Protein AF-A0A662FTR9-F1 (afdb_monomer)

Nearest PDB structures (foldseek):
  1hl9-assembly1_A  TM=9.786E-01  e=2.188E-05  Thermotoga maritima MSB8
  1odu-assembly1_A  TM=9.775E-01  e=2.343E-05  Thermotoga maritima MSB8
  1hl8-assembly1_A-3  TM=9.787E-01  e=2.687E-05  Thermotoga maritima MSB8
  1odu-assembly1_B-2  TM=9.779E-01  e=2.878E-05  Thermotoga maritima MSB8
  4jl2-assembly1_A  TM=9.357E-01  e=8.612E-05  Bacteroides thetaiotaomicron VPI-5482

Foldseek 3Di:
DQADEDEQDDQQGEGLAPDPVDCRYCCRPHVNDNVLVVVVVVCVVVNHHYHYDYDPHHPPDPVD

Radius of gyration: 12.94 Å; Cα contacts (8 Å, |Δi|>4): 99; chains: 1; bounding box: 38×19×31 Å

Mean predicted aligned error: 2.59 Å

Structure (mmCIF, N/CA/C/O backbone):
data_AF-A0A662FTR9-F1
#
_entry.id   AF-A0A662FTR9-F1
#
loop_
_atom_site.group_PDB
_atom_site.id
_atom_site.type_symbol
_atom_site.label_atom_id
_atom_site.label_alt_id
_atom_site.label_comp_id
_atom_site.label_asym_id
_atom_site.label_entity_id
_atom_site.label_seq_id
_atom_site.pdbx_PDB_ins_code
_atom_site.Cartn_x
_atom_site.Cartn_y
_atom_site.Cartn_z
_atom_site.occupancy
_atom_site.B_iso_or_equiv
_atom_site.auth_seq_id
_atom_site.auth_comp_id
_atom_site.auth_asym_id
_atom_site.auth_atom_id
_atom_site.pdbx_PDB_model_num
ATOM 1 N N . MET A 1 1 ? -8.431 -3.758 18.472 1.00 79.62 1 MET A N 1
ATOM 2 C CA . MET A 1 1 ? -7.488 -2.704 18.019 1.00 79.62 1 MET A CA 1
ATOM 3 C C . MET A 1 1 ? -8.275 -1.496 17.540 1.00 79.62 1 MET A C 1
ATOM 5 O O . MET A 1 1 ? -9.355 -1.690 17.005 1.00 79.62 1 MET A O 1
ATOM 9 N N . LYS A 1 2 ? -7.768 -0.272 17.742 1.00 95.94 2 LYS A N 1
ATOM 10 C CA . LYS A 1 2 ? -8.426 0.963 17.256 1.00 95.94 2 LYS A CA 1
ATOM 11 C C . LYS A 1 2 ? -7.880 1.442 15.907 1.00 95.94 2 LYS A C 1
ATOM 13 O O . LYS A 1 2 ? -8.544 2.208 15.217 1.00 95.94 2 LYS A O 1
ATOM 18 N N . TYR A 1 3 ? -6.669 1.016 15.559 1.00 98.44 3 TYR A N 1
ATOM 19 C CA . TYR A 1 3 ? -6.005 1.326 14.302 1.00 98.44 3 TYR A CA 1
ATOM 20 C C . TYR A 1 3 ? -4.984 0.237 13.960 1.00 98.44 3 TYR A C 1
ATOM 22 O O . TYR A 1 3 ? -4.632 -0.575 14.820 1.00 98.44 3 TYR A O 1
ATOM 30 N N . THR A 1 4 ? -4.520 0.231 12.718 1.00 98.50 4 THR A N 1
ATOM 31 C CA . THR A 1 4 ? -3.377 -0.564 12.256 1.00 98.50 4 THR A CA 1
ATOM 32 C C . THR A 1 4 ? -2.597 0.231 11.208 1.00 98.50 4 THR A C 1
ATOM 34 O O . THR A 1 4 ? -3.137 1.170 10.626 1.00 98.50 4 THR A O 1
ATOM 37 N N . VAL A 1 5 ? -1.325 -0.113 11.010 1.00 98.69 5 VAL A N 1
ATOM 38 C CA . VAL A 1 5 ? -0.454 0.469 9.986 1.00 98.69 5 VAL A CA 1
ATOM 39 C C . VAL A 1 5 ? 0.062 -0.662 9.108 1.00 98.69 5 VAL A C 1
ATOM 41 O O . VAL A 1 5 ? 0.671 -1.601 9.615 1.00 98.69 5 VAL A O 1
ATOM 44 N N . PHE A 1 6 ? -0.194 -0.580 7.805 1.00 98.69 6 PHE A N 1
ATOM 45 C CA . PHE A 1 6 ? 0.191 -1.609 6.843 1.00 98.69 6 PHE A CA 1
ATOM 46 C C . PHE A 1 6 ? 1.356 -1.153 5.969 1.00 98.69 6 PHE A C 1
ATOM 48 O O . PHE A 1 6 ? 1.363 -0.029 5.464 1.00 98.69 6 PHE A O 1
ATOM 55 N N . THR A 1 7 ? 2.336 -2.034 5.777 1.00 98.75 7 THR A N 1
ATOM 56 C CA . THR A 1 7 ? 3.473 -1.813 4.880 1.00 98.75 7 THR A CA 1
ATOM 57 C C . THR A 1 7 ? 2.996 -1.851 3.438 1.00 98.75 7 THR A C 1
ATOM 59 O O . THR A 1 7 ? 2.865 -2.912 2.847 1.00 98.75 7 THR A O 1
ATOM 62 N N . THR A 1 8 ? 2.746 -0.683 2.854 1.00 98.62 8 THR A N 1
ATOM 63 C CA . THR A 1 8 ? 2.354 -0.575 1.440 1.00 98.62 8 THR A CA 1
ATOM 64 C C . THR A 1 8 ? 3.540 -0.795 0.499 1.00 98.62 8 THR A C 1
ATOM 66 O O . THR A 1 8 ? 3.359 -1.268 -0.623 1.00 98.62 8 THR A O 1
ATOM 69 N N . ARG A 1 9 ? 4.749 -0.472 0.977 1.00 98.19 9 ARG A N 1
ATOM 70 C CA . ARG A 1 9 ? 6.039 -0.695 0.321 1.00 98.19 9 ARG A CA 1
ATOM 71 C C . ARG A 1 9 ? 7.164 -0.696 1.358 1.00 98.19 9 ARG A C 1
ATOM 73 O O . ARG A 1 9 ? 7.185 0.180 2.227 1.00 98.19 9 ARG A O 1
ATOM 80 N N . HIS A 1 10 ? 8.100 -1.638 1.252 1.00 98.25 10 HIS A N 1
ATOM 81 C CA . HIS A 1 10 ? 9.301 -1.694 2.091 1.00 98.25 10 HIS A CA 1
ATOM 82 C C . HIS A 1 10 ? 10.570 -1.360 1.287 1.00 98.25 10 HIS A C 1
ATOM 84 O O . HIS A 1 10 ? 10.493 -0.950 0.129 1.00 98.25 10 HIS A O 1
ATOM 90 N N . HIS A 1 11 ? 11.739 -1.509 1.913 1.00 97.62 11 HIS A N 1
ATOM 91 C CA . HIS A 1 11 ? 13.032 -1.189 1.303 1.00 97.62 11 HIS A CA 1
ATOM 92 C C . HIS A 1 11 ? 13.347 -1.987 0.034 1.00 97.62 11 HIS A C 1
ATOM 94 O O . HIS A 1 11 ? 14.043 -1.480 -0.834 1.00 97.62 11 HIS A O 1
ATOM 100 N N . ASP A 1 12 ? 12.807 -3.198 -0.113 1.00 96.19 12 ASP A N 1
ATOM 101 C CA . ASP A 1 12 ? 12.965 -4.016 -1.326 1.00 96.19 12 ASP A CA 1
ATOM 102 C C . ASP A 1 12 ? 12.322 -3.400 -2.583 1.00 96.19 12 ASP A C 1
ATOM 104 O O . ASP A 1 12 ? 12.566 -3.860 -3.699 1.00 96.19 12 ASP A O 1
ATOM 108 N N . GLY A 1 13 ? 11.500 -2.365 -2.413 1.00 96.00 13 GLY A N 1
ATOM 109 C CA . GLY A 1 13 ? 10.856 -1.642 -3.492 1.00 96.00 13 GLY A CA 1
ATOM 110 C C . GLY A 1 13 ? 9.538 -2.247 -3.988 1.00 96.00 13 GLY A C 1
ATOM 111 O O . GLY A 1 13 ? 8.913 -1.664 -4.878 1.00 96.00 13 GLY A O 1
ATOM 112 N N . PHE A 1 14 ? 9.083 -3.373 -3.435 1.00 97.50 14 PHE A N 1
ATOM 113 C CA . PHE A 1 14 ? 7.866 -4.048 -3.875 1.00 97.50 14 PHE A CA 1
ATOM 114 C C . PHE A 1 14 ? 6.612 -3.347 -3.346 1.00 97.50 14 PHE A C 1
ATOM 116 O O . PHE A 1 14 ? 6.441 -3.166 -2.140 1.00 97.50 14 PHE A O 1
ATOM 123 N N . SER A 1 15 ? 5.716 -2.940 -4.249 1.00 98.12 15 SER A N 1
ATOM 124 C CA . SER A 1 15 ? 4.476 -2.248 -3.863 1.00 98.12 15 SER A CA 1
ATOM 125 C C . SER A 1 15 ? 3.303 -3.224 -3.737 1.00 98.12 15 SER A C 1
ATOM 127 O O . SER A 1 15 ? 2.969 -3.941 -4.681 1.00 98.12 15 SER A O 1
ATOM 129 N N . LEU A 1 16 ? 2.614 -3.209 -2.596 1.00 98.50 16 LEU A N 1
ATOM 130 C CA . LEU A 1 16 ? 1.430 -4.041 -2.332 1.00 98.50 16 LEU A CA 1
ATOM 131 C C . LEU A 1 16 ? 0.118 -3.456 -2.898 1.00 98.50 16 LEU A C 1
ATOM 133 O O . LEU A 1 16 ? -0.966 -3.901 -2.533 1.00 98.50 16 LEU A O 1
ATOM 137 N N . PHE A 1 17 ? 0.230 -2.475 -3.794 1.00 98.44 17 PHE A N 1
ATOM 138 C CA . PHE A 1 17 ? -0.865 -1.779 -4.473 1.00 98.44 17 PHE A CA 1
ATOM 139 C C . PHE A 1 17 ? -0.519 -1.527 -5.946 1.00 98.44 17 PHE A C 1
ATOM 141 O O . PHE A 1 17 ? 0.655 -1.629 -6.333 1.00 98.44 17 PHE A O 1
ATOM 148 N N . ASP A 1 18 ? -1.508 -1.152 -6.762 1.00 97.81 18 ASP A N 1
ATOM 149 C CA . ASP A 1 18 ? -1.280 -0.826 -8.177 1.00 97.81 18 ASP A CA 1
ATOM 150 C C . ASP A 1 18 ? -0.604 0.545 -8.379 1.00 97.81 18 ASP A C 1
ATOM 152 O O . ASP A 1 18 ? -1.230 1.567 -8.677 1.00 97.81 18 ASP A O 1
ATOM 156 N N . SER A 1 19 ? 0.715 0.594 -8.189 1.00 96.69 19 SER A N 1
ATOM 157 C CA . SER A 1 19 ? 1.490 1.811 -8.432 1.00 96.69 19 SER A CA 1
ATOM 158 C C . SER A 1 19 ? 1.496 2.199 -9.915 1.00 96.69 19 SER A C 1
ATOM 160 O O . SER A 1 19 ? 1.871 1.416 -10.790 1.00 96.69 19 SER A O 1
ATOM 162 N N . LYS A 1 20 ? 1.183 3.468 -10.204 1.00 96.94 20 LYS A N 1
ATOM 163 C CA . LYS A 1 20 ? 1.234 4.035 -11.566 1.00 96.94 20 LYS A CA 1
ATOM 164 C C . LYS A 1 20 ? 2.654 4.305 -12.073 1.00 96.94 20 LYS A C 1
ATOM 166 O O . LYS A 1 20 ? 2.835 4.501 -13.267 1.00 96.94 20 LYS A O 1
ATOM 171 N N . VAL A 1 21 ? 3.645 4.322 -11.181 1.00 94.56 21 VAL A N 1
ATOM 172 C CA . VAL A 1 21 ? 5.038 4.707 -11.488 1.00 94.56 21 VAL A CA 1
ATOM 173 C C . VAL A 1 21 ? 6.034 3.556 -11.329 1.00 94.56 21 VAL A C 1
ATOM 175 O O . VAL A 1 21 ? 7.231 3.747 -11.508 1.00 94.56 21 VAL A O 1
ATOM 178 N N . SER A 1 22 ? 5.560 2.356 -10.986 1.00 93.62 22 SER A N 1
ATOM 179 C CA . SER A 1 22 ? 6.383 1.150 -10.876 1.00 93.62 22 SER A CA 1
ATOM 180 C C . SER A 1 22 ? 5.674 -0.045 -11.507 1.00 93.62 22 SER A C 1
ATOM 182 O O . SER A 1 22 ? 4.446 -0.157 -11.463 1.00 93.62 22 SER A O 1
ATOM 184 N N . ASN A 1 23 ? 6.465 -0.954 -12.076 1.00 96.06 23 ASN A N 1
ATOM 185 C CA . ASN A 1 23 ? 5.999 -2.255 -12.558 1.00 96.06 23 ASN A CA 1
ATOM 186 C C . ASN A 1 23 ? 6.269 -3.390 -11.558 1.00 96.06 23 ASN A C 1
ATOM 188 O O . ASN A 1 23 ? 5.796 -4.500 -11.780 1.00 96.06 23 ASN A O 1
ATOM 192 N N . PHE A 1 24 ? 7.002 -3.123 -10.469 1.00 96.38 24 PHE A N 1
ATOM 193 C CA . PHE A 1 24 ? 7.317 -4.100 -9.424 1.00 96.38 24 PHE A CA 1
ATOM 194 C C . PHE A 1 24 ? 6.270 -4.039 -8.303 1.00 96.38 24 PHE A C 1
ATOM 196 O O . PHE A 1 24 ? 6.467 -3.404 -7.262 1.00 96.38 24 PHE A O 1
ATOM 203 N N . THR A 1 25 ? 5.105 -4.632 -8.571 1.00 98.25 25 THR A N 1
ATOM 204 C CA . THR A 1 25 ? 3.919 -4.543 -7.709 1.00 98.25 25 THR A CA 1
ATOM 205 C C . THR A 1 25 ? 3.194 -5.884 -7.584 1.00 98.25 25 THR A C 1
ATOM 207 O O . THR A 1 25 ? 3.286 -6.746 -8.457 1.00 98.25 25 THR A O 1
ATOM 210 N N . SER A 1 26 ? 2.417 -6.050 -6.512 1.00 98.25 26 SER A N 1
ATOM 211 C CA . SER A 1 26 ? 1.520 -7.204 -6.306 1.00 98.25 26 SER A CA 1
ATOM 212 C C . SER A 1 26 ? 0.493 -7.402 -7.423 1.00 98.25 26 SER A C 1
ATOM 214 O O . SER A 1 26 ? 0.139 -8.537 -7.730 1.00 98.25 26 SER A O 1
ATOM 216 N N . VAL A 1 27 ? 0.082 -6.314 -8.076 1.00 98.25 27 VAL A N 1
ATOM 217 C CA . VAL A 1 27 ? -0.921 -6.322 -9.146 1.00 98.25 27 VAL A CA 1
ATOM 218 C C . VAL A 1 27 ? -0.310 -6.704 -10.497 1.00 98.25 27 VAL A C 1
ATOM 220 O O . VAL A 1 27 ? -0.911 -7.462 -11.255 1.00 98.25 27 VAL A O 1
ATOM 223 N N . LYS A 1 28 ? 0.896 -6.209 -10.804 1.00 98.12 28 LYS A N 1
ATOM 224 C CA . LYS A 1 28 ? 1.529 -6.378 -12.124 1.00 98.12 28 LYS A CA 1
ATOM 225 C C . LYS A 1 28 ? 2.511 -7.547 -12.198 1.00 98.12 28 LYS A C 1
ATOM 227 O O . LYS A 1 28 ? 2.687 -8.109 -13.271 1.00 98.12 28 LYS A O 1
ATOM 232 N N . THR A 1 29 ? 3.190 -7.883 -11.098 1.00 96.12 29 THR A N 1
ATOM 233 C CA . THR A 1 29 ? 4.315 -8.841 -11.099 1.00 96.12 29 THR A CA 1
ATOM 234 C C . THR A 1 29 ? 3.932 -10.237 -10.618 1.00 96.12 29 THR A C 1
ATOM 236 O O . THR A 1 29 ? 4.481 -11.225 -11.092 1.00 96.12 29 THR A O 1
ATOM 239 N N . THR A 1 30 ? 3.046 -10.325 -9.633 1.00 89.44 30 THR A N 1
ATOM 240 C CA . THR A 1 30 ? 2.636 -11.588 -8.998 1.00 89.44 30 THR A CA 1
ATOM 241 C C . THR A 1 30 ? 1.114 -11.611 -8.898 1.00 89.44 30 THR A C 1
ATOM 243 O O . THR A 1 30 ? 0.504 -10.955 -9.724 1.00 89.44 30 THR A O 1
ATOM 246 N N . VAL A 1 31 ? 0.546 -12.357 -7.941 1.00 94.44 31 VAL A N 1
ATOM 247 C CA . VAL A 1 31 ? -0.855 -12.617 -7.508 1.00 94.44 31 VAL A CA 1
ATOM 248 C C . VAL A 1 31 ? -2.044 -11.768 -8.011 1.00 94.44 31 VAL A C 1
ATOM 250 O O . VAL A 1 31 ? -3.176 -12.167 -7.756 1.00 94.44 31 VAL A O 1
ATOM 253 N N . HIS A 1 32 ? -1.841 -10.650 -8.706 1.00 97.62 32 HIS A N 1
ATOM 254 C CA . HIS A 1 32 ? -2.820 -9.855 -9.446 1.00 97.62 32 HIS A CA 1
ATOM 255 C C . HIS A 1 32 ? -3.935 -9.309 -8.556 1.00 97.62 32 HIS A C 1
ATOM 257 O O . HIS A 1 32 ? -5.098 -9.233 -8.946 1.00 97.62 32 HIS A O 1
ATOM 263 N N . ARG A 1 33 ? -3.556 -8.932 -7.332 1.00 98.25 33 ARG A N 1
ATOM 264 C CA . ARG A 1 33 ? -4.446 -8.413 -6.292 1.00 98.25 33 ARG A CA 1
ATOM 265 C C . ARG A 1 33 ? -3.862 -7.150 -5.689 1.00 98.25 33 ARG A C 1
ATOM 267 O O . ARG A 1 33 ? -2.651 -7.064 -5.501 1.00 98.25 33 ARG A O 1
ATOM 274 N N . ASP A 1 34 ? -4.731 -6.195 -5.372 1.00 98.44 34 ASP A N 1
ATOM 275 C CA . ASP A 1 34 ? -4.361 -4.986 -4.639 1.00 98.44 34 ASP A CA 1
ATOM 276 C C . ASP A 1 34 ? -4.591 -5.219 -3.141 1.00 98.44 34 ASP A C 1
ATOM 278 O O . ASP A 1 34 ? -5.698 -5.069 -2.617 1.00 98.44 34 ASP A O 1
ATOM 282 N N . PHE A 1 35 ? -3.532 -5.623 -2.441 1.00 98.56 35 PHE A N 1
ATOM 283 C CA . PHE A 1 35 ? -3.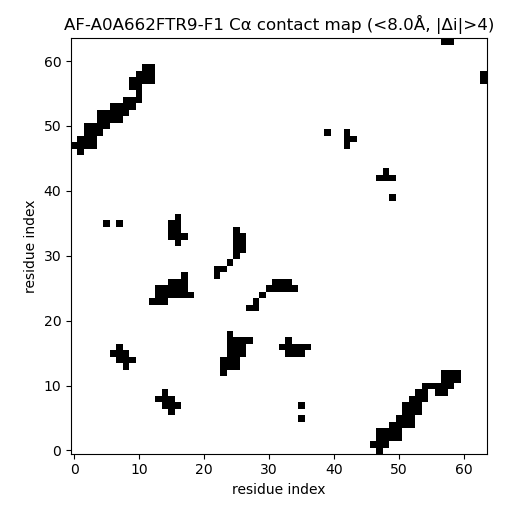624 -5.936 -1.017 1.00 98.56 35 PHE A CA 1
ATOM 284 C C . PHE A 1 35 ? -3.892 -4.704 -0.154 1.00 98.56 35 PHE A C 1
ATOM 286 O O . PHE A 1 35 ? -4.478 -4.835 0.919 1.00 98.56 35 PHE A O 1
ATOM 293 N N . VAL A 1 36 ? -3.490 -3.508 -0.597 1.00 98.62 36 VAL A N 1
ATOM 294 C CA . VAL A 1 36 ? -3.811 -2.269 0.122 1.00 98.62 36 VAL A CA 1
ATOM 295 C C . VAL A 1 36 ? -5.309 -1.982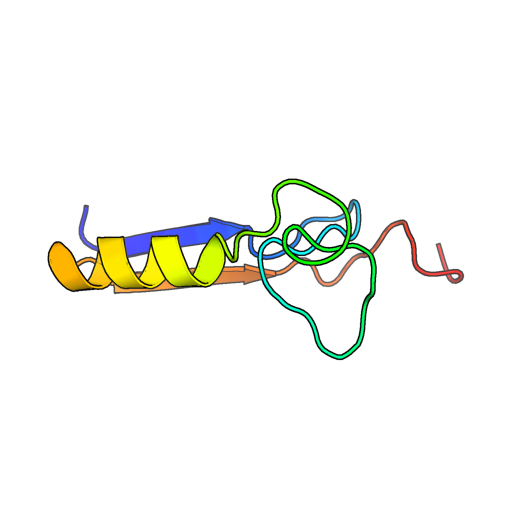 0.036 1.00 98.62 36 VAL A C 1
ATOM 297 O O . VAL A 1 36 ? -5.903 -1.614 1.050 1.00 98.62 36 VAL A O 1
ATOM 300 N N . ALA A 1 37 ? -5.936 -2.192 -1.124 1.00 98.62 37 ALA A N 1
ATOM 301 C CA . ALA A 1 37 ? -7.382 -2.050 -1.282 1.00 98.62 37 ALA A CA 1
ATOM 302 C C . ALA A 1 37 ? -8.148 -3.032 -0.380 1.00 98.62 37 ALA A C 1
ATOM 304 O O . ALA A 1 37 ? -8.990 -2.606 0.412 1.00 98.62 37 ALA A O 1
ATOM 305 N N . GLU A 1 38 ? -7.791 -4.319 -0.413 1.00 98.69 38 GLU A N 1
ATOM 306 C CA . GLU A 1 38 ? -8.413 -5.347 0.435 1.00 98.69 38 GLU A CA 1
ATOM 307 C C . GLU A 1 38 ? -8.238 -5.050 1.936 1.00 98.69 38 GLU A C 1
ATOM 309 O O . GLU A 1 38 ? -9.170 -5.187 2.734 1.00 98.69 38 GLU A O 1
ATOM 314 N N . TYR A 1 39 ? -7.052 -4.578 2.331 1.00 98.69 39 TYR A N 1
ATOM 315 C CA . TYR A 1 39 ? -6.764 -4.142 3.696 1.00 98.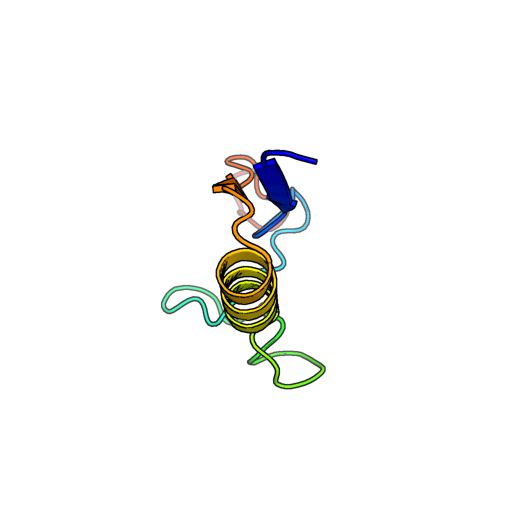69 39 TYR A CA 1
ATOM 316 C C . TYR A 1 39 ? -7.655 -2.969 4.133 1.00 98.69 39 TYR A C 1
ATOM 318 O O . TYR A 1 39 ? -8.202 -2.978 5.242 1.00 98.69 39 TYR A O 1
ATOM 326 N N . VAL A 1 40 ? -7.829 -1.966 3.268 1.00 98.69 40 VAL A N 1
ATOM 327 C CA . VAL A 1 40 ? -8.694 -0.805 3.522 1.00 98.69 40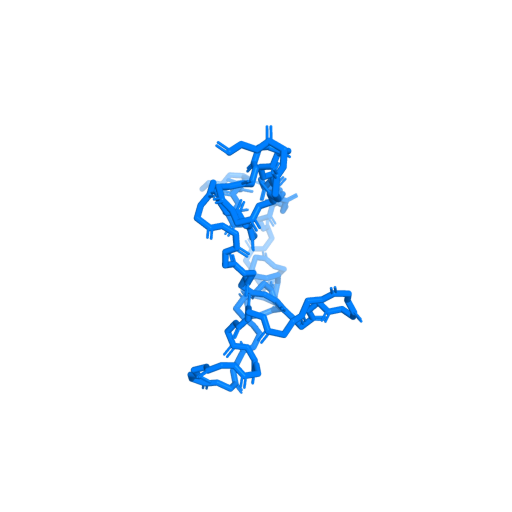 VAL A CA 1
ATOM 328 C C . VAL A 1 40 ? -10.152 -1.235 3.675 1.00 98.69 40 VAL A C 1
ATOM 330 O O . VAL A 1 40 ? -10.822 -0.777 4.604 1.00 98.69 40 VAL A O 1
ATOM 333 N N . GLU A 1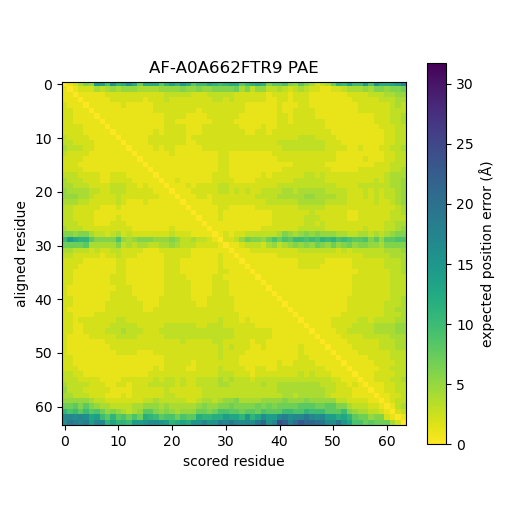 41 ? -10.644 -2.113 2.800 1.00 98.75 41 GLU A N 1
ATOM 334 C CA . GLU A 1 41 ? -12.008 -2.645 2.869 1.00 98.75 41 GLU A CA 1
ATOM 335 C C . GLU A 1 41 ? -12.255 -3.395 4.180 1.00 98.75 41 GLU A C 1
ATOM 337 O O . GLU A 1 41 ? -13.232 -3.115 4.883 1.00 98.75 41 GLU A O 1
ATOM 342 N N . ALA A 1 42 ? -11.332 -4.279 4.569 1.00 98.50 42 ALA A N 1
ATOM 343 C CA . ALA A 1 42 ? -11.413 -5.007 5.829 1.00 98.50 42 ALA A CA 1
ATOM 344 C C . ALA A 1 42 ? -11.395 -4.059 7.041 1.00 98.50 42 ALA A C 1
ATOM 346 O O . ALA A 1 42 ? -12.229 -4.179 7.941 1.00 98.50 42 ALA A O 1
ATOM 347 N N . CYS A 1 43 ? -10.499 -3.069 7.061 1.00 98.50 43 CYS A N 1
ATOM 348 C CA . CYS A 1 43 ? -10.435 -2.103 8.159 1.00 98.50 43 CYS A CA 1
ATOM 349 C C . CYS A 1 43 ? -11.723 -1.277 8.275 1.00 98.50 43 CYS A C 1
ATOM 351 O O . CYS A 1 43 ? -12.238 -1.107 9.382 1.00 98.50 43 CYS A O 1
ATOM 353 N N . ARG A 1 44 ? -12.285 -0.819 7.147 1.00 98.25 44 ARG A N 1
ATOM 354 C CA . ARG A 1 44 ? -13.565 -0.091 7.112 1.00 98.25 44 ARG A CA 1
ATOM 355 C C . ARG A 1 44 ? -14.714 -0.947 7.638 1.00 98.25 44 ARG A C 1
ATOM 357 O O . ARG A 1 44 ? -15.476 -0.468 8.474 1.00 98.25 44 ARG A O 1
ATOM 364 N N . LYS A 1 45 ? -14.793 -2.219 7.228 1.00 98.56 45 LYS A N 1
ATOM 365 C CA . LYS A 1 45 ? -15.811 -3.176 7.700 1.00 98.56 45 LYS A CA 1
ATOM 366 C C . LYS A 1 45 ? -15.803 -3.346 9.222 1.00 98.56 45 LYS A C 1
ATOM 368 O O . LYS A 1 45 ? -16.855 -3.537 9.823 1.00 98.56 45 LYS A O 1
ATOM 373 N N . HIS A 1 46 ? -14.629 -3.263 9.843 1.00 98.12 46 HIS A N 1
ATOM 374 C CA . HIS A 1 46 ? -14.449 -3.465 11.282 1.00 98.12 46 HIS A CA 1
ATOM 375 C C . HIS A 1 46 ? -14.261 -2.165 12.082 1.00 98.12 46 HIS A C 1
ATOM 377 O O . HIS A 1 46 ? -13.927 -2.227 13.264 1.00 98.12 46 HIS A O 1
ATOM 383 N N . ASN A 1 47 ? -14.487 -0.995 11.469 1.00 97.75 47 ASN A N 1
ATOM 384 C CA . ASN A 1 47 ? -14.306 0.320 12.094 1.00 97.75 47 ASN A CA 1
ATOM 385 C C . ASN A 1 47 ? -12.906 0.518 12.723 1.00 97.75 47 ASN A C 1
ATOM 387 O O . ASN A 1 47 ? -12.752 1.059 13.821 1.00 97.75 47 ASN A O 1
ATOM 391 N N . ILE A 1 48 ? -11.869 0.046 12.028 1.00 98.56 48 ILE A N 1
ATOM 392 C CA . ILE A 1 48 ? -10.465 0.185 12.425 1.00 98.56 48 ILE A CA 1
ATOM 393 C C . ILE A 1 48 ? -9.852 1.351 11.643 1.00 98.56 48 ILE A C 1
ATOM 395 O O . ILE A 1 48 ? -9.948 1.396 10.417 1.00 98.56 48 ILE A O 1
ATOM 399 N N . LYS A 1 49 ? -9.201 2.301 12.331 1.00 98.50 49 LYS A N 1
ATOM 400 C CA . LYS A 1 49 ? -8.498 3.402 11.651 1.00 98.50 49 LYS A CA 1
ATOM 401 C C . LYS A 1 49 ? -7.308 2.866 10.844 1.00 98.50 49 LYS A C 1
ATOM 403 O O . LYS A 1 49 ? -6.594 1.968 11.288 1.00 98.50 49 LYS A O 1
ATOM 408 N N . ILE A 1 50 ? -7.094 3.454 9.676 1.00 98.75 50 ILE A N 1
ATOM 409 C CA . ILE A 1 50 ? -6.158 2.968 8.660 1.00 98.75 50 ILE A CA 1
ATOM 410 C C . ILE A 1 50 ? -4.892 3.818 8.688 1.00 98.75 50 ILE A C 1
ATOM 412 O O . ILE A 1 50 ? -4.974 5.046 8.699 1.00 98.75 50 ILE A O 1
ATOM 416 N N . GLY A 1 51 ? -3.735 3.167 8.663 1.00 98.69 51 GLY A N 1
ATOM 417 C CA . GLY A 1 51 ? -2.438 3.799 8.473 1.00 98.69 51 GLY A CA 1
ATOM 418 C C . GLY A 1 51 ? -1.648 3.094 7.379 1.00 98.69 51 GLY A C 1
ATOM 419 O O . GLY A 1 51 ? -1.730 1.875 7.219 1.00 98.69 51 GLY A O 1
ATOM 420 N N . PHE A 1 52 ? -0.851 3.864 6.647 1.00 98.81 52 PHE A N 1
ATOM 421 C CA . PHE A 1 52 ? 0.059 3.340 5.638 1.00 98.81 52 PHE A CA 1
ATOM 422 C C . PHE A 1 52 ? 1.491 3.635 6.042 1.00 98.81 52 PHE A C 1
ATOM 424 O O . PHE A 1 52 ? 1.866 4.786 6.254 1.00 98.81 52 PHE A O 1
ATOM 431 N N . TYR A 1 53 ? 2.286 2.578 6.130 1.00 98.75 53 TYR A N 1
ATOM 432 C CA . TYR A 1 53 ? 3.729 2.692 6.114 1.00 98.75 53 TYR A CA 1
ATOM 433 C C . TYR A 1 53 ? 4.198 2.658 4.660 1.00 98.75 53 TYR A C 1
ATOM 435 O O . TYR A 1 53 ? 3.755 1.819 3.866 1.00 98.75 53 TYR A O 1
ATOM 443 N N . TYR A 1 54 ? 5.115 3.557 4.328 1.0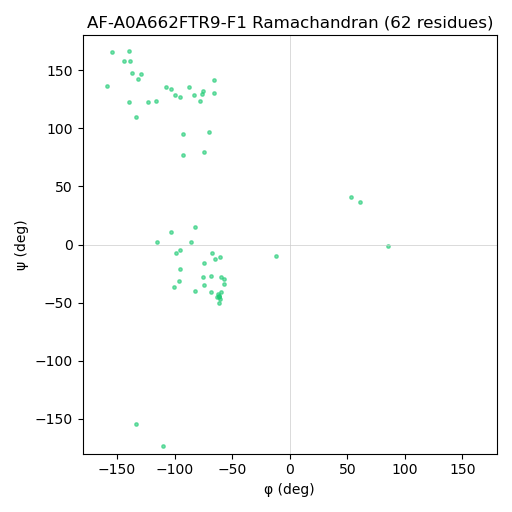0 98.44 54 TYR A N 1
ATOM 444 C CA . TYR A 1 54 ? 5.781 3.607 3.038 1.00 98.44 54 TYR A CA 1
ATOM 445 C C . TYR A 1 54 ? 7.251 3.926 3.276 1.00 98.44 54 TYR A C 1
ATOM 447 O O . TYR A 1 54 ? 7.576 4.946 3.887 1.00 98.44 54 TYR A O 1
ATOM 455 N N . SER A 1 55 ? 8.138 3.053 2.809 1.00 97.62 55 SER A N 1
ATOM 456 C CA . SER A 1 55 ? 9.566 3.307 2.925 1.00 97.62 55 SER A CA 1
ATOM 457 C C . SER A 1 55 ? 10.038 4.335 1.901 1.00 97.62 55 SER A C 1
ATOM 459 O O . SER A 1 55 ? 9.766 4.201 0.709 1.00 97.62 55 SER A O 1
ATOM 461 N N . LEU A 1 56 ? 10.760 5.356 2.367 1.00 94.75 56 LEU A N 1
ATOM 462 C CA . LEU A 1 56 ? 11.428 6.323 1.489 1.00 94.75 56 LEU A CA 1
ATOM 463 C C . LEU A 1 56 ? 12.681 5.724 0.837 1.00 94.75 56 LEU A C 1
ATOM 465 O O . LEU A 1 56 ? 12.992 6.049 -0.304 1.00 94.75 56 LEU A O 1
ATOM 469 N N . LEU A 1 57 ? 13.386 4.853 1.566 1.00 94.44 57 LEU A N 1
ATOM 470 C CA . LEU A 1 57 ? 14.538 4.116 1.056 1.00 94.44 57 LEU A CA 1
ATOM 471 C C . LEU A 1 57 ? 14.057 2.995 0.132 1.00 94.44 57 LEU A C 1
ATOM 473 O O . LEU A 1 57 ? 13.194 2.207 0.520 1.00 94.44 57 LEU A O 1
ATOM 477 N N . ASP A 1 58 ? 14.676 2.895 -1.039 1.00 94.31 58 ASP A N 1
ATOM 478 C CA . ASP A 1 58 ? 14.379 1.903 -2.068 1.00 94.31 58 ASP A CA 1
ATOM 479 C C . ASP A 1 58 ? 15.681 1.289 -2.590 1.00 94.31 58 ASP A C 1
ATOM 481 O O . ASP A 1 58 ? 16.441 1.947 -3.297 1.00 94.31 58 ASP A O 1
ATOM 485 N N . TRP A 1 59 ? 15.933 0.021 -2.269 1.00 94.81 59 TRP A N 1
ATOM 486 C CA . TRP A 1 59 ? 17.128 -0.721 -2.691 1.00 94.81 59 TRP A CA 1
ATOM 487 C C . TRP A 1 59 ? 17.183 -0.988 -4.200 1.00 94.81 59 TRP A C 1
ATOM 489 O O . TRP A 1 59 ? 18.179 -1.504 -4.695 1.00 94.81 59 TRP A O 1
ATOM 499 N N . ARG A 1 60 ? 16.115 -0.672 -4.942 1.00 89.94 60 ARG A N 1
ATOM 500 C CA . ARG A 1 60 ? 16.076 -0.772 -6.409 1.00 89.94 60 ARG A CA 1
ATOM 501 C C . ARG A 1 60 ? 16.404 0.546 -7.104 1.00 89.94 60 ARG A C 1
ATOM 503 O O . ARG A 1 60 ? 16.427 0.589 -8.333 1.00 89.94 60 ARG A O 1
ATOM 510 N N . TRP A 1 61 ? 16.589 1.623 -6.345 1.00 88.19 61 TRP A N 1
ATOM 511 C CA . TRP A 1 61 ? 16.929 2.924 -6.894 1.00 88.19 61 TRP A CA 1
ATOM 512 C C . TRP A 1 61 ? 18.434 3.017 -7.142 1.00 88.19 61 TRP A C 1
ATOM 514 O O . TRP A 1 61 ? 19.217 2.807 -6.228 1.00 88.19 61 TRP A O 1
ATOM 524 N N . ASN A 1 62 ? 18.832 3.411 -8.354 1.00 85.00 62 ASN A N 1
ATOM 525 C CA . ASN A 1 62 ? 20.230 3.389 -8.815 1.00 85.00 62 ASN A CA 1
ATOM 526 C C . ASN A 1 62 ? 21.218 4.255 -8.007 1.00 85.00 6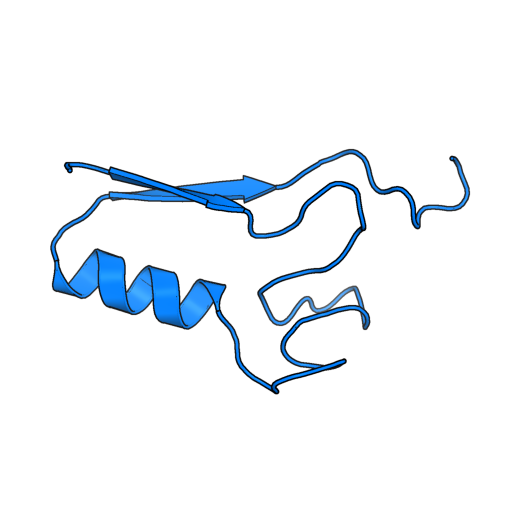2 ASN A C 1
ATOM 528 O O . ASN A 1 62 ? 22.415 4.200 -8.268 1.00 85.00 62 ASN A O 1
ATOM 532 N N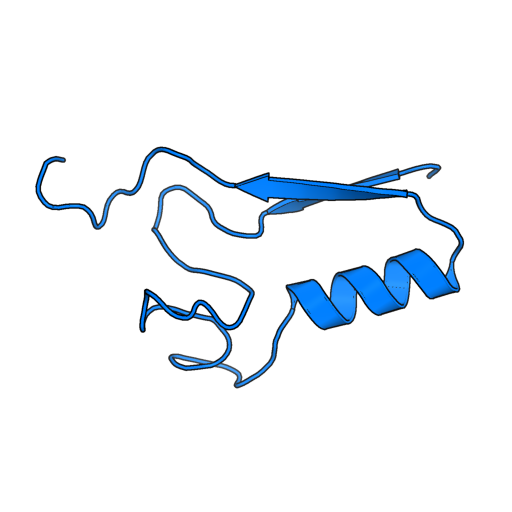 . ALA A 1 63 ? 20.740 5.114 -7.102 1.00 79.19 63 ALA A N 1
ATOM 533 C CA . ALA A 1 63 ? 21.613 5.899 -6.226 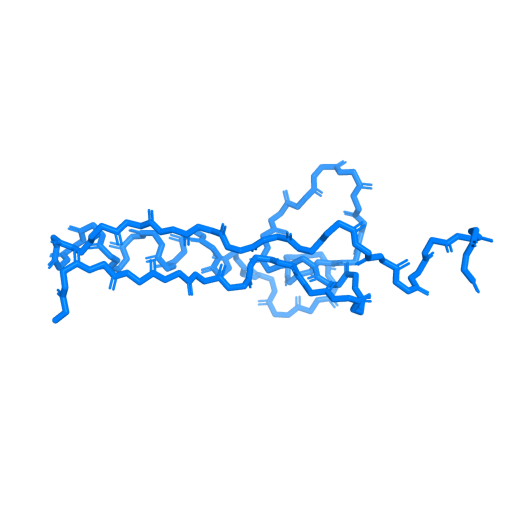1.00 79.19 63 ALA A CA 1
ATOM 534 C C . ALA A 1 63 ? 22.033 5.149 -4.942 1.00 79.19 63 ALA A C 1
ATOM 536 O O . ALA A 1 63 ? 22.725 5.740 -4.113 1.00 79.19 63 ALA A O 1
ATOM 537 N N . TYR A 1 64 ? 21.609 3.890 -4.784 1.00 62.44 64 TYR A N 1
ATOM 538 C CA . TYR A 1 64 ? 22.046 2.937 -3.759 1.00 62.44 64 TYR A CA 1
ATOM 539 C C . TYR A 1 64 ? 22.736 1.743 -4.420 1.00 62.44 64 TYR A C 1
ATOM 541 O O . TYR A 1 64 ? 23.679 1.216 -3.790 1.00 62.44 64 TYR A O 1
#

Solvent-accessible surface area (backbone atoms only — not comparable to full-atom values): 3751 Å² total; per-residue (Å²): 124,69,57,54,70,43,76,43,24,46,46,82,48,51,24,32,30,79,53,92,88,54,70,55,18,30,38,74,65,51,93,60,43,45,54,53,59,54,50,50,52,53,28,59,78,66,72,29,44,82,42,76,39,68,50,88,56,42,71,74,41,90,94,106

pLDDT: mean 95.89, std 5.86, range [62.44, 98.81]

Sequence (64 aa):
MKYTVFTTRHHDGFSLFDSKVSNFTSVKTTVHRDFVAEYVEACRKHNIKIGFYYSLLDWRWNAY

Secondary structure (DSSP, 8-state):
--EEEEEEE-TT--BSS--TT-S-BTTTTSS---HHHHHHHHHHHTTPEEEEEE-S--TTSTT-